Protein AF-A0A936WN17-F1 (afdb_monomer)

Radius of gyration: 15.88 Å; Cα contacts (8 Å, |Δi|>4): 122; chains: 1; bounding box: 29×40×47 Å

Secondary structure (DSSP, 8-state):
-------SSSS-GGGSHHHHHHHHTS-TT--HHHHHHHHHHHHHHTT-HHHHHHHHHHHHHH-SSHHHHHHHHHHHHHTT-HHHHHHHHHHHHHHHHHS-HHHHHHTHHHHHHHHHHHHHHT-

Mean predicted aligned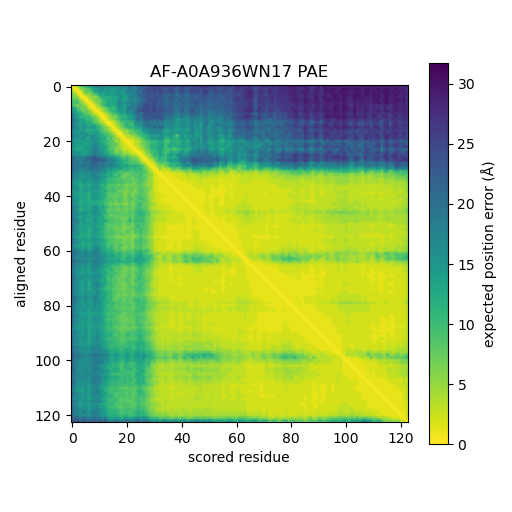 error: 8.75 Å

Sequence (123 aa):
MGLARAHLMAGSPDLALVPLELLEKSKPEVQPAKRELLIARTLEKKGRVDDALRFYERAAAHASGAEAFFRQGLFLARLGRKEEAKKILEQVLSQAKSSGKIYRRLERDWIQRSKRVLAELRK

Structure (mmCIF, N/CA/C/O backbone):
data_AF-A0A936WN17-F1
#
_entry.id   AF-A0A936WN17-F1
#
loop_
_atom_site.group_PDB
_atom_site.id
_atom_site.type_symbol
_atom_site.label_atom_id
_atom_site.label_alt_id
_atom_site.label_comp_id
_atom_site.label_asym_id
_atom_site.label_entity_id
_atom_site.label_seq_id
_atom_site.pdbx_PDB_ins_code
_atom_site.Cartn_x
_atom_site.Cartn_y
_atom_site.Cartn_z
_atom_site.occupancy
_atom_site.B_iso_or_equiv
_atom_site.auth_seq_id
_atom_site.auth_comp_id
_atom_site.auth_asym_id
_atom_site.auth_atom_id
_atom_site.pdbx_PDB_model_num
ATOM 1 N N . MET A 1 1 ? 2.519 -12.770 -35.165 1.00 37.66 1 MET A N 1
ATOM 2 C CA . MET A 1 1 ? 1.736 -13.415 -34.090 1.00 37.66 1 MET A CA 1
ATOM 3 C C . MET A 1 1 ? 2.672 -13.651 -32.910 1.00 37.66 1 MET A C 1
ATOM 5 O O . MET A 1 1 ? 3.382 -14.647 -32.893 1.00 37.66 1 MET A O 1
ATOM 9 N N . GLY A 1 2 ? 2.783 -12.655 -32.022 1.00 38.47 2 GLY A N 1
ATOM 10 C CA . GLY A 1 2 ? 3.667 -12.664 -30.850 1.00 38.47 2 GLY A CA 1
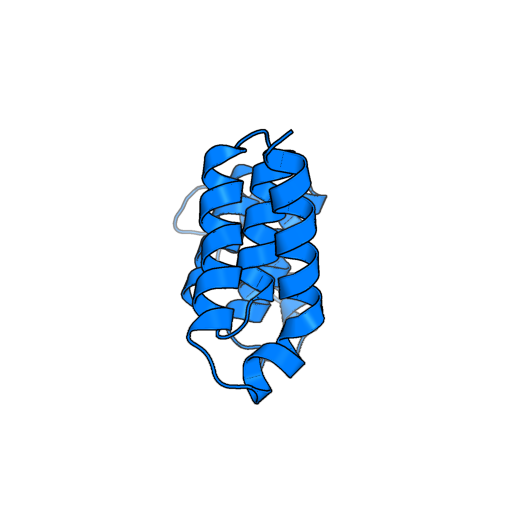ATOM 11 C C . GLY A 1 2 ? 3.043 -13.519 -29.760 1.00 38.47 2 GLY A C 1
ATOM 12 O O . GLY A 1 2 ? 1.967 -13.217 -29.258 1.00 38.47 2 GLY A O 1
ATOM 13 N N . LEU A 1 3 ? 3.653 -14.671 -29.524 1.00 40.62 3 LEU A N 1
ATOM 14 C CA . LEU A 1 3 ? 3.072 -15.764 -28.767 1.00 40.62 3 LEU A CA 1
ATOM 15 C C . LEU A 1 3 ? 3.068 -15.444 -27.274 1.00 40.62 3 LEU A C 1
ATOM 17 O O . LEU A 1 3 ? 4.116 -15.176 -26.692 1.00 40.62 3 LEU A O 1
ATOM 21 N N . ALA A 1 4 ? 1.895 -15.627 -26.670 1.00 43.22 4 ALA A N 1
ATOM 22 C CA . ALA A 1 4 ? 1.600 -15.775 -25.245 1.00 43.22 4 ALA A CA 1
ATOM 23 C C . ALA A 1 4 ? 2.370 -16.934 -24.554 1.00 43.22 4 ALA A C 1
ATOM 25 O O . ALA A 1 4 ? 1.837 -17.669 -23.722 1.00 43.22 4 ALA A O 1
ATOM 26 N N . ARG A 1 5 ? 3.632 -17.167 -24.919 1.00 38.22 5 ARG A N 1
ATOM 27 C CA . ARG A 1 5 ? 4.426 -18.323 -24.514 1.00 38.22 5 ARG A CA 1
ATOM 28 C C . ARG A 1 5 ? 5.192 -18.038 -23.230 1.00 38.22 5 ARG A C 1
ATOM 30 O O . ARG A 1 5 ? 6.399 -17.844 -23.240 1.00 38.22 5 ARG A O 1
ATOM 37 N N . ALA A 1 6 ? 4.474 -18.079 -22.114 1.00 39.34 6 ALA A N 1
ATOM 38 C CA . ALA A 1 6 ? 5.082 -18.343 -20.809 1.00 39.34 6 ALA A CA 1
ATOM 39 C C . ALA A 1 6 ? 4.095 -18.969 -19.804 1.00 39.34 6 ALA A C 1
ATOM 41 O O . ALA A 1 6 ? 4.178 -18.689 -18.614 1.00 39.34 6 ALA A O 1
ATOM 42 N N . HIS A 1 7 ? 3.147 -19.801 -20.258 1.00 41.41 7 HIS A N 1
ATOM 43 C CA . HIS A 1 7 ? 2.147 -20.436 -19.382 1.00 41.41 7 HIS A CA 1
ATOM 44 C C . HIS A 1 7 ? 2.102 -21.962 -19.459 1.00 41.41 7 HIS A C 1
ATOM 46 O O . HIS A 1 7 ? 1.033 -22.553 -19.530 1.00 41.41 7 HIS A O 1
ATOM 52 N N . LEU A 1 8 ? 3.254 -22.630 -19.385 1.00 37.41 8 LEU A N 1
ATOM 53 C CA . LEU A 1 8 ? 3.271 -24.089 -19.222 1.00 37.41 8 LEU A CA 1
ATOM 54 C C . LEU A 1 8 ? 4.302 -24.558 -18.193 1.00 37.41 8 LEU A C 1
ATOM 56 O O . LEU A 1 8 ? 5.241 -25.272 -18.521 1.00 37.41 8 LEU A O 1
ATOM 60 N N . MET A 1 9 ? 4.088 -24.198 -16.925 1.00 38.34 9 MET A N 1
ATOM 61 C CA . MET A 1 9 ? 4.561 -25.073 -15.840 1.00 38.34 9 MET A CA 1
ATOM 62 C C . MET A 1 9 ? 3.679 -25.078 -14.581 1.00 38.34 9 MET A C 1
ATOM 64 O O . MET A 1 9 ? 3.842 -25.949 -13.738 1.00 38.34 9 MET A O 1
ATOM 68 N N . ALA A 1 10 ? 2.696 -24.180 -14.461 1.00 42.72 10 ALA A N 1
ATOM 69 C CA . ALA A 1 10 ? 1.749 -24.195 -13.347 1.00 42.72 10 ALA A CA 1
ATOM 70 C C . ALA A 1 10 ? 0.340 -23.803 -13.823 1.00 42.72 10 ALA A C 1
ATOM 72 O O . ALA A 1 10 ? 0.021 -22.621 -13.848 1.00 42.72 10 ALA A O 1
ATOM 73 N N . GLY A 1 11 ? -0.437 -24.795 -14.275 1.00 40.22 11 GLY A N 1
ATOM 74 C CA . GLY A 1 11 ? -1.909 -24.953 -14.230 1.00 40.22 11 GLY A CA 1
ATOM 75 C C . GLY A 1 11 ? -2.918 -23.798 -14.383 1.00 40.22 11 GLY A C 1
ATOM 76 O O . GLY A 1 11 ? -4.105 -24.076 -14.275 1.00 40.22 11 GLY A O 1
ATOM 77 N N . SER A 1 12 ? -2.533 -22.548 -14.636 1.00 46.88 12 SER A N 1
ATOM 78 C CA . SER A 1 12 ? -3.441 -21.393 -14.570 1.00 46.88 12 SER A CA 1
ATOM 79 C C . SER A 1 12 ? -3.311 -20.519 -15.827 1.00 46.88 12 SER A C 1
ATOM 81 O O . SER A 1 12 ? -2.492 -19.592 -15.846 1.00 46.88 12 SER A O 1
ATOM 83 N N . PRO A 1 13 ? -4.074 -20.797 -16.901 1.00 44.78 13 PRO A N 1
ATOM 84 C CA . PRO A 1 13 ? -4.017 -20.036 -18.155 1.00 44.78 13 PRO A CA 1
ATOM 85 C C . PRO A 1 13 ? -4.595 -18.611 -18.047 1.00 44.78 13 PRO A C 1
ATOM 87 O O . PRO A 1 13 ? -4.162 -17.717 -18.772 1.00 44.78 13 PRO A O 1
ATOM 90 N N . ASP A 1 14 ? -5.488 -18.338 -17.091 1.00 49.22 14 ASP A N 1
ATOM 91 C CA . ASP A 1 14 ? -6.137 -17.024 -16.935 1.00 49.22 14 ASP A CA 1
ATOM 92 C C . ASP A 1 14 ? -5.218 -15.912 -16.400 1.00 49.22 14 ASP A C 1
ATOM 94 O O . ASP A 1 14 ? -5.540 -14.722 -16.480 1.00 49.22 14 ASP A O 1
ATOM 98 N N . LEU A 1 15 ? -4.075 -16.276 -15.806 1.00 51.06 15 LEU A N 1
ATOM 99 C CA . LEU A 1 15 ? -3.089 -15.348 -15.227 1.00 51.06 15 LEU A CA 1
ATOM 100 C C . LEU A 1 15 ? -2.228 -14.624 -16.272 1.00 51.06 15 LEU A C 1
ATOM 102 O O . LEU A 1 15 ? -1.704 -13.546 -15.994 1.00 51.06 15 LEU A O 1
ATOM 106 N N . ALA A 1 16 ? -2.126 -15.195 -17.471 1.00 48.03 16 ALA A N 1
ATOM 107 C CA . ALA A 1 16 ? -1.158 -14.819 -18.500 1.00 48.03 16 ALA A CA 1
ATOM 108 C C . ALA A 1 16 ? -1.509 -13.570 -19.295 1.00 48.03 16 ALA A C 1
ATOM 110 O O . ALA A 1 16 ? -0.640 -12.787 -19.674 1.00 48.03 16 ALA A O 1
ATOM 111 N N . LEU A 1 17 ? -2.791 -13.451 -19.633 1.00 51.41 17 LEU A N 1
ATOM 112 C CA . LEU A 1 17 ? -3.199 -12.671 -20.800 1.00 51.41 17 LEU A CA 1
ATOM 113 C C . LEU A 1 17 ? -3.179 -11.171 -20.515 1.00 51.41 17 LEU A C 1
ATOM 115 O O . LEU A 1 17 ? -2.902 -10.346 -21.367 1.00 51.41 17 LEU A O 1
ATOM 119 N N . VAL A 1 18 ? -3.417 -10.804 -19.267 1.00 52.56 18 VAL A N 1
ATOM 120 C CA . VAL A 1 18 ? -3.742 -9.430 -18.899 1.00 52.56 18 VAL A C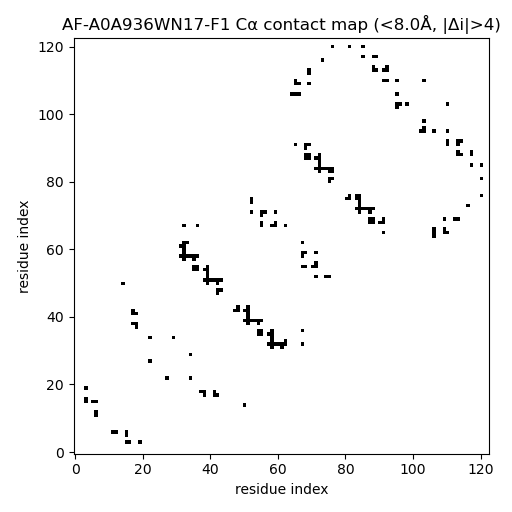A 1
ATOM 121 C C . VAL A 1 18 ? -2.529 -8.504 -18.762 1.00 52.56 18 VAL A C 1
ATOM 123 O O . VAL A 1 18 ? -2.656 -7.328 -19.105 1.00 52.56 18 VAL A O 1
ATOM 126 N N . PRO A 1 19 ? -1.360 -8.957 -18.271 1.00 55.47 19 PRO A N 1
ATOM 127 C CA . PRO A 1 19 ? -0.256 -8.037 -18.054 1.00 55.47 19 PRO A CA 1
ATOM 128 C C . PRO A 1 19 ? 0.732 -7.997 -19.220 1.00 55.47 19 PRO A C 1
ATOM 130 O O . PRO A 1 19 ? 1.313 -6.944 -19.456 1.00 55.47 19 PRO A O 1
ATOM 133 N N . LEU A 1 20 ? 0.921 -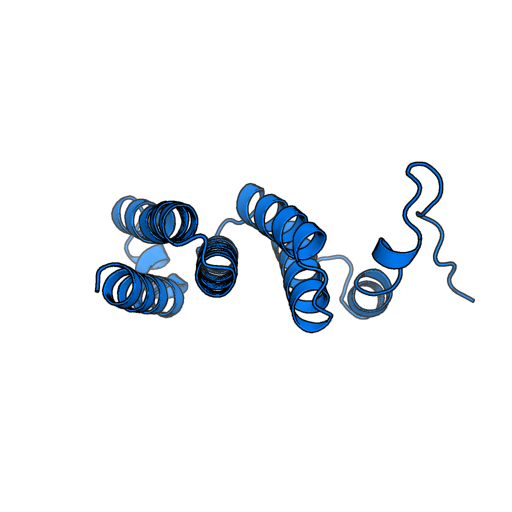9.092 -19.967 1.00 50.97 20 LEU A N 1
ATOM 134 C CA . LEU A 1 20 ? 1.908 -9.146 -21.053 1.00 50.97 20 LEU A CA 1
ATOM 135 C C . LEU A 1 20 ? 1.542 -8.251 -22.243 1.00 50.97 20 LEU A C 1
ATOM 137 O O . LEU A 1 20 ? 2.408 -7.514 -22.702 1.00 50.97 20 LEU A O 1
ATOM 141 N N . GLU A 1 21 ? 0.271 -8.200 -22.652 1.00 54.97 21 GLU A N 1
ATOM 142 C CA . GLU A 1 21 ? -0.176 -7.310 -23.739 1.00 54.97 21 GLU A CA 1
ATOM 143 C C . GLU A 1 21 ? 0.059 -5.821 -23.420 1.00 54.97 21 GLU A C 1
ATOM 145 O O . GLU A 1 21 ? 0.356 -5.008 -24.299 1.00 54.97 21 GLU A O 1
ATOM 150 N N . LEU A 1 22 ? -0.066 -5.448 -22.142 1.00 53.94 22 LEU A N 1
ATOM 151 C CA . LEU A 1 22 ? 0.164 -4.081 -21.676 1.00 53.94 22 LEU A CA 1
ATOM 152 C C . LEU A 1 22 ? 1.661 -3.783 -21.501 1.00 53.94 22 LEU A C 1
ATOM 154 O O . LEU A 1 22 ? 2.091 -2.645 -21.682 1.00 53.94 22 LEU A O 1
ATOM 158 N N . LEU A 1 23 ? 2.445 -4.812 -21.170 1.00 55.06 23 LEU A N 1
ATOM 159 C CA . LEU A 1 23 ? 3.888 -4.723 -20.992 1.00 55.06 23 LEU A CA 1
ATOM 160 C C . LEU A 1 23 ? 4.646 -4.679 -22.310 1.00 55.06 23 LEU A C 1
ATOM 162 O O . LEU A 1 23 ? 5.589 -3.910 -22.391 1.00 55.06 23 LEU A O 1
ATOM 166 N N . GLU A 1 24 ? 4.234 -5.423 -23.336 1.00 54.62 24 GLU A N 1
ATOM 167 C CA . GLU A 1 24 ? 4.847 -5.349 -24.672 1.00 54.62 24 GLU A CA 1
ATOM 168 C C . GLU A 1 24 ? 4.692 -3.957 -25.298 1.00 54.62 24 GLU A C 1
ATOM 170 O O . GLU A 1 24 ? 5.556 -3.508 -26.047 1.00 54.62 24 GLU A O 1
ATOM 175 N N . LYS A 1 25 ? 3.626 -3.227 -24.942 1.00 54.47 25 LYS A N 1
ATOM 176 C CA . LYS A 1 25 ? 3.455 -1.820 -25.335 1.00 54.47 25 LYS A CA 1
ATOM 177 C C . LYS A 1 25 ? 4.322 -0.850 -24.529 1.00 54.47 25 LYS A C 1
ATOM 179 O O . LYS A 1 25 ? 4.514 0.287 -24.957 1.00 54.47 25 LYS A O 1
ATOM 184 N N . SER A 1 26 ? 4.832 -1.259 -23.369 1.00 48.00 26 SER A N 1
ATOM 185 C CA . SER A 1 26 ? 5.707 -0.439 -22.531 1.00 48.00 26 SER A CA 1
ATOM 186 C C . SER A 1 26 ? 7.168 -0.827 -22.763 1.00 48.00 26 SER A C 1
ATOM 188 O O . SER A 1 26 ? 7.504 -2.002 -22.803 1.00 48.00 26 SER A O 1
ATOM 190 N N . LYS A 1 27 ? 8.058 0.153 -22.937 1.00 52.38 27 LYS A N 1
ATOM 191 C CA . LYS A 1 27 ? 9.484 -0.103 -23.205 1.00 52.38 27 LYS A CA 1
ATOM 192 C C . LYS A 1 27 ? 10.083 -1.131 -22.215 1.00 52.38 27 LYS A C 1
ATOM 194 O O . LYS A 1 27 ? 9.751 -1.069 -21.033 1.00 52.38 27 LYS A O 1
ATOM 199 N N . PRO A 1 28 ? 11.024 -1.996 -22.641 1.00 52.78 28 PRO A N 1
ATOM 200 C CA . PRO A 1 28 ? 11.642 -3.041 -21.805 1.00 52.78 28 PRO A CA 1
ATOM 201 C C . PRO A 1 28 ? 12.421 -2.533 -20.572 1.00 52.78 28 PRO A C 1
ATOM 203 O O . PRO A 1 28 ? 12.902 -3.329 -19.774 1.00 52.78 28 PRO A O 1
ATOM 206 N N . GLU A 1 29 ? 12.516 -1.217 -20.379 1.00 55.22 29 GLU A N 1
ATOM 207 C CA . GLU A 1 29 ? 13.220 -0.552 -19.277 1.00 55.22 29 GLU A CA 1
ATOM 208 C C . GLU A 1 29 ? 12.335 -0.301 -18.033 1.00 55.22 29 GLU A C 1
ATOM 210 O O . GLU A 1 29 ? 12.733 0.380 -17.085 1.00 55.22 29 GLU A O 1
ATOM 215 N N . VAL A 1 30 ? 11.098 -0.817 -18.008 1.00 60.78 30 VAL A N 1
ATOM 216 C CA . VAL A 1 30 ? 10.225 -0.687 -16.832 1.00 60.78 30 VAL A CA 1
ATOM 217 C C . VAL A 1 30 ? 10.790 -1.524 -15.682 1.00 60.78 30 VAL A C 1
ATOM 219 O O . VAL A 1 30 ? 10.829 -2.750 -15.748 1.00 60.78 30 VAL A O 1
ATOM 222 N N . GLN A 1 31 ? 11.181 -0.850 -14.596 1.00 69.50 31 GLN A N 1
ATOM 223 C CA . GLN A 1 31 ? 11.646 -1.494 -13.364 1.00 69.50 31 GLN A CA 1
ATOM 224 C C . GLN A 1 31 ? 10.682 -2.606 -12.904 1.00 69.50 31 GLN A C 1
ATOM 226 O O . GLN A 1 31 ? 9.461 -2.403 -12.957 1.00 69.50 31 GLN A O 1
ATOM 231 N N . PRO A 1 32 ? 11.194 -3.742 -12.392 1.00 72.50 32 PRO A N 1
ATOM 232 C CA . PRO A 1 32 ? 10.385 -4.918 -12.053 1.00 72.50 32 PRO A CA 1
ATOM 233 C C . PRO A 1 32 ? 9.211 -4.588 -11.121 1.00 72.50 32 PRO A C 1
ATOM 235 O O . PRO A 1 32 ? 8.082 -4.980 -11.407 1.00 72.50 32 PRO A O 1
ATOM 238 N N . ALA A 1 33 ? 9.430 -3.736 -10.115 1.00 81.12 33 ALA A N 1
ATOM 239 C CA . ALA A 1 33 ? 8.378 -3.279 -9.207 1.00 81.12 33 ALA A CA 1
ATOM 240 C C . ALA A 1 33 ? 7.233 -2.536 -9.918 1.00 81.12 33 ALA A C 1
ATOM 242 O O . ALA A 1 33 ? 6.061 -2.744 -9.613 1.00 81.12 33 ALA A O 1
ATOM 243 N N . LYS A 1 34 ? 7.548 -1.676 -10.898 1.00 82.50 34 LYS A N 1
ATOM 244 C CA . LYS A 1 34 ? 6.536 -0.936 -11.673 1.00 82.50 34 LYS A CA 1
ATOM 245 C C . LYS A 1 34 ? 5.738 -1.868 -12.573 1.00 82.50 34 LYS A C 1
ATOM 247 O O . LYS A 1 34 ? 4.524 -1.705 -12.694 1.00 82.50 34 LYS A O 1
ATOM 252 N N . ARG A 1 35 ? 6.418 -2.844 -13.183 1.00 81.56 35 ARG A N 1
ATOM 253 C CA . ARG A 1 35 ? 5.778 -3.903 -13.962 1.00 81.56 35 ARG A CA 1
ATOM 254 C C . ARG A 1 35 ? 4.779 -4.649 -13.087 1.00 81.56 35 ARG A C 1
ATOM 256 O O . ARG A 1 35 ? 3.598 -4.652 -13.410 1.00 81.56 35 ARG A O 1
ATOM 263 N N . GLU A 1 36 ? 5.229 -5.222 -11.976 1.00 84.75 36 GLU A N 1
ATOM 264 C CA . GLU A 1 36 ? 4.397 -6.022 -11.069 1.00 84.75 36 GLU A CA 1
ATOM 265 C C . GLU A 1 36 ? 3.229 -5.215 -10.497 1.00 84.75 36 GLU A C 1
ATOM 267 O O . GLU A 1 36 ? 2.104 -5.711 -10.435 1.00 84.75 36 GLU A O 1
ATOM 272 N N . LEU A 1 37 ? 3.448 -3.931 -10.203 1.00 88.00 37 LEU A N 1
ATOM 273 C CA . LEU A 1 37 ? 2.391 -3.039 -9.743 1.00 88.00 37 LEU A CA 1
ATOM 274 C C . LEU A 1 37 ? 1.283 -2.848 -10.787 1.00 88.00 37 LEU A C 1
ATOM 276 O O . LEU A 1 37 ? 0.097 -2.795 -10.453 1.00 88.00 37 LEU A O 1
ATOM 280 N N . LEU A 1 38 ? 1.654 -2.727 -12.062 1.00 86.00 38 LEU A N 1
ATOM 281 C CA . LEU A 1 38 ? 0.697 -2.600 -13.157 1.00 86.00 38 LEU A CA 1
ATOM 282 C C . LEU A 1 38 ? -0.126 -3.884 -13.332 1.00 86.00 38 LEU A C 1
ATOM 284 O O . LEU A 1 38 ? -1.340 -3.810 -13.546 1.00 86.00 38 LEU A O 1
ATOM 288 N N . ILE A 1 39 ? 0.517 -5.046 -13.177 1.00 84.31 39 ILE A N 1
ATOM 289 C CA . ILE A 1 39 ? -0.152 -6.353 -13.179 1.00 84.31 39 ILE A CA 1
ATOM 290 C C . ILE A 1 39 ? -1.207 -6.403 -12.070 1.00 84.31 39 ILE A C 1
ATOM 292 O O . ILE A 1 39 ? -2.385 -6.632 -12.352 1.00 84.31 39 ILE A O 1
ATOM 296 N N . ALA A 1 40 ? -0.798 -6.109 -10.833 1.00 88.69 40 ALA A N 1
ATOM 297 C CA . ALA A 1 40 ? -1.660 -6.152 -9.657 1.00 88.69 40 ALA A CA 1
ATOM 298 C C . ALA A 1 40 ? -2.913 -5.282 -9.832 1.00 88.69 40 ALA A C 1
ATOM 300 O O . ALA A 1 40 ? -4.037 -5.744 -9.643 1.00 88.69 40 ALA A O 1
ATOM 301 N N . ARG A 1 41 ? -2.736 -4.045 -10.313 1.00 88.94 41 ARG A N 1
ATOM 302 C CA . ARG A 1 41 ? -3.842 -3.110 -10.579 1.00 88.94 41 ARG A CA 1
ATOM 303 C C . ARG A 1 41 ? -4.808 -3.606 -11.647 1.00 88.94 41 ARG A C 1
ATOM 305 O O . ARG A 1 41 ? -5.995 -3.285 -11.602 1.00 88.94 41 ARG A O 1
ATOM 312 N N . THR A 1 42 ? -4.310 -4.325 -12.647 1.00 84.50 42 THR A N 1
ATOM 313 C CA . THR A 1 42 ? -5.167 -4.823 -13.725 1.00 84.50 42 THR A CA 1
ATOM 314 C C . THR A 1 42 ? -5.956 -6.046 -13.269 1.00 84.50 42 THR A C 1
ATOM 316 O O . THR A 1 42 ? -7.138 -6.160 -13.584 1.00 84.50 42 THR A O 1
ATOM 319 N N . LEU A 1 43 ? -5.342 -6.912 -12.462 1.00 84.94 43 LEU A N 1
ATOM 320 C CA . LEU A 1 43 ? -6.015 -8.038 -11.816 1.00 84.94 43 LEU A CA 1
ATOM 321 C C . LEU A 1 43 ? -7.072 -7.570 -10.809 1.00 84.94 43 LEU A C 1
ATOM 323 O O . LEU A 1 43 ? -8.185 -8.091 -10.827 1.00 84.94 43 LEU A O 1
ATOM 327 N N . GLU A 1 44 ? -6.775 -6.526 -10.027 1.00 87.38 44 GLU A N 1
ATOM 328 C CA . GLU A 1 44 ? -7.745 -5.862 -9.145 1.00 87.38 44 GLU A CA 1
ATOM 329 C C . GLU A 1 44 ? -8.979 -5.411 -9.935 1.00 87.38 44 GLU A C 1
ATOM 331 O O . GLU A 1 44 ? -10.104 -5.743 -9.570 1.00 87.38 44 GLU A O 1
ATOM 336 N N . LYS A 1 45 ? -8.785 -4.713 -11.064 1.00 86.38 45 LYS A N 1
ATOM 337 C CA . LYS A 1 45 ? -9.894 -4.270 -11.928 1.00 86.38 45 LYS A CA 1
ATOM 338 C C . LYS A 1 45 ? -10.709 -5.421 -12.515 1.00 86.38 45 LYS A C 1
ATOM 340 O O . LYS A 1 45 ? -11.881 -5.231 -12.817 1.00 86.38 45 LYS A O 1
ATOM 345 N N . LYS A 1 46 ? -10.092 -6.588 -12.701 1.00 84.31 46 LYS A N 1
ATOM 346 C CA . LYS A 1 46 ? -10.759 -7.805 -13.181 1.00 84.31 46 LYS A CA 1
ATOM 347 C C . LYS A 1 46 ? -11.381 -8.637 -12.056 1.00 84.31 46 LYS A C 1
ATOM 349 O O . LYS A 1 46 ? -11.901 -9.710 -12.334 1.00 84.31 46 LYS A O 1
ATOM 354 N N . GLY A 1 47 ? -11.308 -8.182 -10.804 1.00 85.06 47 GLY A N 1
ATOM 355 C CA . GLY A 1 47 ? -11.832 -8.912 -9.648 1.00 85.06 47 GLY A CA 1
ATOM 356 C C . GLY A 1 47 ? -11.025 -10.160 -9.277 1.00 85.06 47 GLY A C 1
ATOM 357 O O . GLY A 1 47 ? -11.479 -10.963 -8.467 1.00 85.06 47 GLY A O 1
ATOM 358 N N . ARG A 1 48 ? -9.819 -10.340 -9.833 1.00 85.69 48 ARG A N 1
ATOM 359 C CA . ARG A 1 48 ? -8.941 -11.474 -9.513 1.00 85.69 48 ARG A CA 1
ATOM 360 C C . ARG A 1 48 ? -8.164 -11.184 -8.234 1.00 85.69 48 ARG A C 1
ATOM 362 O O . ARG A 1 48 ? -7.008 -10.772 -8.276 1.00 85.69 48 ARG A O 1
ATOM 369 N N . VAL A 1 49 ? -8.853 -11.344 -7.106 1.00 87.69 49 VAL A N 1
ATOM 370 C CA . VAL A 1 49 ? -8.402 -10.889 -5.784 1.00 87.69 49 VAL A CA 1
ATOM 371 C C . VAL A 1 49 ? -7.083 -11.522 -5.342 1.00 87.69 49 VAL A C 1
ATOM 373 O O . VAL A 1 49 ? -6.164 -10.793 -4.976 1.00 87.69 49 VAL A O 1
ATOM 376 N N . ASP A 1 50 ? -6.985 -12.851 -5.385 1.00 86.12 50 ASP A N 1
ATOM 377 C CA . ASP A 1 50 ? -5.802 -13.575 -4.899 1.00 86.12 50 ASP A CA 1
ATOM 378 C C . ASP A 1 50 ? -4.553 -13.212 -5.712 1.00 86.12 50 ASP A C 1
ATOM 380 O O . ASP A 1 50 ? -3.523 -12.812 -5.173 1.00 86.12 50 ASP A O 1
ATOM 384 N N . ASP A 1 51 ? -4.686 -13.210 -7.037 1.00 83.25 51 ASP A N 1
ATOM 385 C CA . ASP A 1 51 ? -3.583 -12.863 -7.923 1.00 83.25 51 ASP A CA 1
ATOM 386 C C . ASP A 1 51 ? -3.168 -11.399 -7.772 1.00 83.25 51 ASP A C 1
ATOM 388 O O . ASP A 1 51 ? -1.976 -11.093 -7.732 1.00 83.25 51 ASP A O 1
ATOM 392 N N . ALA A 1 52 ? -4.134 -10.483 -7.651 1.00 87.56 52 ALA A N 1
ATOM 393 C CA . ALA A 1 52 ? -3.840 -9.077 -7.409 1.00 87.56 52 ALA A CA 1
ATOM 394 C C . ALA A 1 52 ? -3.006 -8.899 -6.133 1.00 87.56 52 ALA A C 1
ATOM 396 O O . ALA A 1 52 ? -2.020 -8.163 -6.169 1.00 87.56 52 ALA A O 1
ATOM 397 N N . LEU A 1 53 ? -3.338 -9.607 -5.045 1.00 90.56 53 LEU A N 1
ATOM 398 C CA . LEU A 1 53 ? -2.541 -9.589 -3.815 1.00 90.56 53 LEU A CA 1
ATOM 399 C C . LEU A 1 53 ? -1.118 -10.096 -4.052 1.00 90.56 53 LEU A C 1
ATOM 401 O O . LEU A 1 53 ? -0.173 -9.370 -3.748 1.00 90.56 53 LEU A O 1
ATOM 405 N N . ARG A 1 54 ? -0.957 -11.265 -4.683 1.00 87.56 54 ARG A N 1
ATOM 406 C CA . ARG A 1 54 ? 0.370 -11.846 -4.954 1.00 87.56 54 ARG A CA 1
ATOM 407 C C . ARG A 1 54 ? 1.260 -10.902 -5.761 1.00 87.56 54 ARG A C 1
ATOM 409 O O . ARG A 1 54 ? 2.454 -10.778 -5.494 1.00 87.56 54 ARG A O 1
ATOM 416 N N . PHE A 1 55 ? 0.698 -10.217 -6.757 1.00 87.00 55 PHE A N 1
ATOM 417 C CA . PHE A 1 55 ? 1.453 -9.245 -7.548 1.00 87.00 55 PHE A CA 1
ATOM 418 C C . PHE A 1 55 ? 1.703 -7.930 -6.803 1.00 87.00 55 PHE A C 1
ATOM 420 O O . PHE A 1 55 ? 2.756 -7.327 -7.008 1.00 87.00 55 PHE A O 1
ATOM 427 N N . TYR A 1 56 ? 0.800 -7.498 -5.919 1.00 92.06 56 TYR A N 1
ATOM 428 C CA . TYR A 1 56 ? 1.053 -6.359 -5.036 1.00 92.06 56 TYR A CA 1
ATOM 429 C C . TYR A 1 56 ? 2.210 -6.639 -4.070 1.00 92.06 56 TYR A C 1
ATOM 431 O O . TYR A 1 56 ? 3.079 -5.784 -3.920 1.00 92.06 56 TYR A O 1
ATOM 439 N N . GLU A 1 57 ? 2.269 -7.834 -3.480 1.00 90.69 57 GLU A N 1
ATOM 440 C CA . GLU A 1 57 ? 3.359 -8.250 -2.589 1.00 90.69 57 GLU A CA 1
ATOM 441 C C . GLU A 1 57 ? 4.709 -8.273 -3.311 1.00 90.69 57 GLU A C 1
ATOM 443 O O . GLU A 1 57 ? 5.696 -7.734 -2.811 1.00 90.69 57 GLU A O 1
ATOM 448 N N . ARG A 1 58 ? 4.749 -8.831 -4.525 1.00 88.06 58 ARG A N 1
ATOM 449 C CA . ARG A 1 58 ? 5.959 -8.830 -5.359 1.00 88.06 58 ARG A CA 1
ATOM 450 C C . ARG A 1 58 ? 6.401 -7.416 -5.733 1.00 88.06 58 ARG A C 1
ATOM 452 O O . ARG A 1 58 ? 7.568 -7.069 -5.563 1.00 88.06 58 ARG A O 1
ATOM 459 N N . ALA A 1 59 ? 5.453 -6.574 -6.148 1.00 89.44 59 ALA A N 1
ATOM 460 C CA . ALA A 1 59 ? 5.732 -5.177 -6.453 1.00 89.44 59 ALA A CA 1
ATOM 461 C C . ALA A 1 59 ? 6.312 -4.443 -5.239 1.00 89.44 59 ALA A C 1
ATOM 463 O O . ALA A 1 59 ? 7.260 -3.676 -5.386 1.00 89.44 59 ALA A O 1
ATOM 464 N N . ALA A 1 60 ? 5.764 -4.689 -4.048 1.00 89.56 60 ALA A N 1
ATOM 465 C CA . ALA A 1 60 ? 6.228 -4.103 -2.799 1.00 89.56 60 ALA A CA 1
ATOM 466 C C . ALA A 1 60 ? 7.627 -4.603 -2.398 1.00 89.56 60 ALA A C 1
ATOM 468 O O . ALA A 1 60 ? 8.453 -3.797 -1.977 1.00 89.56 60 ALA A O 1
ATOM 469 N N . ALA A 1 61 ? 7.934 -5.888 -2.600 1.00 87.19 61 ALA A N 1
ATOM 470 C CA . ALA A 1 61 ? 9.253 -6.463 -2.318 1.00 87.19 61 ALA A CA 1
ATOM 471 C C . ALA A 1 61 ? 10.391 -5.812 -3.126 1.00 87.19 61 ALA A C 1
ATOM 473 O O . ALA A 1 61 ? 11.517 -5.717 -2.640 1.00 87.19 61 ALA A O 1
ATOM 474 N N . HIS A 1 62 ? 10.103 -5.336 -4.340 1.00 80.31 62 HIS A N 1
ATOM 475 C CA . HIS A 1 62 ? 11.092 -4.690 -5.208 1.00 80.31 62 HIS A CA 1
ATOM 476 C C . HIS A 1 62 ? 10.954 -3.160 -5.279 1.00 80.31 62 HIS A C 1
ATOM 478 O O . HIS A 1 62 ? 11.744 -2.501 -5.959 1.00 80.31 62 HIS A O 1
ATOM 484 N N . ALA A 1 63 ? 9.950 -2.571 -4.625 1.00 83.31 63 ALA A N 1
ATOM 485 C CA . ALA A 1 63 ? 9.675 -1.145 -4.727 1.00 83.31 63 ALA A CA 1
ATOM 486 C C . ALA A 1 63 ? 10.651 -0.308 -3.894 1.00 83.31 63 ALA A C 1
ATOM 488 O O . ALA A 1 63 ? 10.774 -0.468 -2.684 1.00 83.31 63 ALA A O 1
ATOM 489 N N . SER A 1 64 ? 11.265 0.688 -4.533 1.00 80.56 64 SER A N 1
ATOM 490 C CA . SER A 1 64 ? 12.042 1.724 -3.836 1.00 80.56 64 SER A CA 1
ATOM 491 C C . SER A 1 64 ? 11.178 2.874 -3.288 1.00 80.56 64 SER A C 1
ATOM 493 O O . SER A 1 64 ? 11.699 3.750 -2.603 1.00 80.56 64 SER A O 1
ATOM 495 N N . GLY A 1 65 ? 9.879 2.901 -3.608 1.00 86.44 65 GLY A N 1
ATOM 496 C CA . GLY A 1 65 ? 8.944 3.976 -3.256 1.00 86.44 65 GLY A CA 1
ATOM 497 C C . GLY A 1 65 ? 7.694 3.481 -2.528 1.00 86.44 65 GLY A C 1
ATOM 498 O O . GLY A 1 65 ? 7.430 2.283 -2.439 1.00 86.44 65 GLY A O 1
ATOM 499 N N . ALA A 1 66 ? 6.894 4.422 -2.034 1.00 92.88 66 ALA A N 1
ATOM 500 C CA . ALA A 1 66 ? 5.730 4.155 -1.195 1.00 92.88 66 ALA A CA 1
ATOM 501 C C . ALA A 1 66 ? 4.485 3.712 -1.980 1.00 92.88 66 ALA A C 1
ATOM 503 O O . ALA A 1 66 ? 3.539 3.203 -1.378 1.00 92.88 66 ALA A O 1
ATOM 504 N N . GLU A 1 67 ? 4.457 3.905 -3.303 1.00 93.31 67 GLU A N 1
ATOM 505 C CA . GLU A 1 67 ? 3.268 3.638 -4.122 1.00 93.31 67 GLU A CA 1
ATOM 506 C C . GLU A 1 67 ? 2.787 2.182 -4.027 1.00 93.31 67 GLU A C 1
ATOM 508 O O . GLU A 1 67 ? 1.592 1.946 -3.835 1.00 93.31 67 GLU A O 1
ATOM 513 N N . ALA A 1 68 ? 3.696 1.210 -4.165 1.00 92.44 68 ALA A N 1
ATOM 514 C CA . ALA A 1 68 ? 3.337 -0.209 -4.173 1.00 92.44 68 ALA A CA 1
ATOM 515 C C . ALA A 1 68 ? 2.735 -0.636 -2.826 1.00 92.44 68 ALA A C 1
ATOM 517 O O . ALA A 1 68 ? 1.631 -1.180 -2.792 1.00 92.44 68 ALA A O 1
ATOM 518 N N . PHE A 1 69 ? 3.401 -0.275 -1.725 1.00 94.56 69 PHE A N 1
ATOM 519 C CA . PHE A 1 69 ? 2.909 -0.502 -0.367 1.00 94.56 69 PHE A CA 1
ATOM 520 C C . PHE A 1 69 ? 1.559 0.183 -0.124 1.00 94.56 69 PHE A C 1
ATOM 522 O O . PHE A 1 69 ? 0.624 -0.447 0.366 1.00 94.56 69 PHE A O 1
ATOM 529 N N . PHE A 1 70 ? 1.404 1.454 -0.512 1.00 96.31 70 PHE A N 1
ATOM 530 C CA . PHE A 1 70 ? 0.130 2.159 -0.351 1.00 96.31 70 PHE A CA 1
ATOM 531 C C . PHE A 1 70 ? -1.012 1.443 -1.082 1.00 96.31 70 PHE A C 1
ATOM 533 O O . PHE A 1 70 ? -2.085 1.247 -0.512 1.00 96.31 70 PHE A O 1
ATOM 540 N N . ARG A 1 71 ? -0.794 1.042 -2.339 1.00 94.94 71 ARG A N 1
ATOM 541 C CA . ARG A 1 71 ? -1.824 0.372 -3.142 1.00 94.94 71 ARG A CA 1
ATOM 542 C C . ARG A 1 71 ? -2.166 -1.012 -2.603 1.00 94.94 71 ARG A C 1
ATOM 544 O O . ARG A 1 71 ? -3.349 -1.327 -2.534 1.00 94.94 71 ARG A O 1
ATOM 551 N N . GLN A 1 72 ? -1.172 -1.781 -2.159 1.00 95.38 72 GLN A N 1
ATOM 552 C CA . GLN A 1 72 ? -1.398 -3.050 -1.467 1.00 95.38 72 GLN A CA 1
ATOM 553 C C . GLN A 1 72 ? -2.262 -2.843 -0.216 1.00 95.38 72 GLN A C 1
ATOM 555 O O . GLN A 1 72 ? -3.277 -3.515 -0.049 1.00 95.38 72 GLN A O 1
ATOM 560 N N . GLY A 1 73 ? -1.905 -1.874 0.634 1.00 95.94 73 GLY A N 1
ATOM 561 C CA . GLY A 1 73 ? -2.659 -1.557 1.847 1.00 95.94 73 GLY A CA 1
ATOM 562 C C . GLY A 1 73 ? -4.095 -1.114 1.553 1.00 95.94 73 GLY A C 1
ATOM 563 O O . GLY A 1 73 ? -5.034 -1.578 2.196 1.00 95.94 73 GLY A O 1
ATOM 564 N N . LEU A 1 74 ? -4.295 -0.270 0.537 1.00 96.31 74 LEU A N 1
ATOM 565 C CA . LEU A 1 74 ? -5.629 0.143 0.096 1.00 96.31 74 LEU A CA 1
ATOM 566 C C . LEU A 1 74 ? -6.453 -1.041 -0.424 1.00 96.31 74 LEU A C 1
ATOM 568 O O . LEU A 1 74 ? -7.649 -1.126 -0.149 1.00 96.31 74 LEU A O 1
ATOM 572 N N . PHE A 1 75 ? -5.831 -1.949 -1.175 1.00 95.50 75 PHE A N 1
ATOM 573 C CA . PHE A 1 75 ? -6.513 -3.125 -1.692 1.00 95.50 75 PHE A CA 1
ATOM 574 C C . PHE A 1 75 ? -6.919 -4.075 -0.558 1.00 95.50 75 PHE A C 1
ATOM 576 O O . PHE A 1 75 ? -8.084 -4.449 -0.472 1.00 95.50 75 PHE A O 1
ATOM 583 N N . LEU A 1 76 ? -6.021 -4.353 0.391 1.00 96.06 76 LEU A N 1
ATOM 584 C CA . LEU A 1 76 ? -6.329 -5.122 1.604 1.00 96.06 76 LEU A CA 1
ATOM 585 C C . LEU A 1 76 ? -7.479 -4.502 2.413 1.00 96.06 76 LEU A C 1
ATOM 587 O O . LEU A 1 76 ? -8.375 -5.217 2.861 1.00 96.06 76 LEU A O 1
ATOM 591 N N . ALA A 1 77 ? -7.505 -3.172 2.545 1.00 95.44 77 ALA A N 1
ATOM 592 C CA . ALA A 1 77 ? -8.588 -2.462 3.219 1.00 95.44 77 ALA A CA 1
ATOM 593 C C . ALA A 1 77 ? -9.943 -2.695 2.531 1.00 95.44 77 ALA A C 1
ATOM 595 O O . ALA A 1 77 ? -10.937 -2.960 3.207 1.00 95.44 77 ALA A O 1
ATOM 596 N N . ARG A 1 78 ? -9.977 -2.649 1.191 1.00 94.12 78 ARG A N 1
ATOM 597 C CA . ARG A 1 78 ? -11.181 -2.927 0.385 1.00 94.12 78 ARG A CA 1
ATOM 598 C C . ARG A 1 78 ? -11.662 -4.369 0.516 1.00 94.12 78 ARG A C 1
ATOM 600 O O . ARG A 1 78 ? -12.860 -4.608 0.442 1.00 94.12 78 ARG A O 1
ATOM 607 N N . LEU A 1 79 ? -10.748 -5.309 0.746 1.00 93.75 79 LEU A N 1
ATOM 608 C CA . LEU A 1 79 ? -11.061 -6.718 1.000 1.00 93.75 79 LEU A CA 1
ATOM 609 C C . LEU A 1 79 ? -11.516 -6.991 2.445 1.00 93.75 79 LEU A C 1
ATOM 611 O O . LEU A 1 79 ? -11.722 -8.144 2.809 1.00 93.75 79 LEU A O 1
ATOM 615 N N . GLY A 1 80 ? -11.626 -5.964 3.294 1.00 94.19 80 GLY A N 1
ATOM 616 C CA . GLY A 1 80 ? -11.988 -6.116 4.707 1.00 94.19 80 GLY A CA 1
ATOM 617 C C . GLY A 1 80 ? -10.843 -6.604 5.601 1.00 94.19 80 GLY A C 1
ATOM 618 O O . GLY A 1 80 ? -11.017 -6.710 6.814 1.00 94.19 80 GLY A O 1
ATOM 619 N N . ARG A 1 81 ? -9.645 -6.823 5.046 1.00 95.25 81 ARG A N 1
ATOM 620 C CA . ARG A 1 81 ? -8.430 -7.222 5.774 1.00 95.25 81 ARG A CA 1
ATOM 621 C C . ARG A 1 81 ? -7.783 -6.013 6.453 1.00 95.25 81 ARG A C 1
ATOM 623 O O . ARG A 1 81 ? -6.662 -5.609 6.141 1.00 95.25 81 ARG A O 1
ATOM 630 N N . LYS A 1 82 ? -8.529 -5.388 7.369 1.00 95.50 82 LYS A N 1
ATOM 631 C CA . LYS A 1 82 ? -8.177 -4.097 7.984 1.00 95.50 82 LYS A CA 1
ATOM 632 C C . LYS A 1 82 ? -6.842 -4.136 8.730 1.00 95.50 82 LYS A C 1
ATOM 634 O O . LYS A 1 82 ? -6.066 -3.193 8.619 1.00 95.50 82 LYS A O 1
ATOM 639 N N . GLU A 1 83 ? -6.560 -5.209 9.464 1.00 95.56 83 GLU A N 1
ATOM 640 C CA . GLU A 1 83 ? -5.330 -5.321 10.260 1.00 95.56 83 GLU A CA 1
ATOM 641 C C . GLU A 1 83 ? -4.081 -5.458 9.379 1.00 95.56 83 GLU A C 1
ATOM 643 O O . GLU A 1 83 ? -3.076 -4.789 9.616 1.00 95.56 83 GLU A O 1
ATOM 648 N N . GLU A 1 84 ? -4.152 -6.251 8.307 1.00 95.31 84 GLU A N 1
ATOM 649 C CA . GLU A 1 84 ? -3.074 -6.350 7.314 1.00 95.31 84 GLU A CA 1
ATOM 650 C C . GLU A 1 84 ? -2.873 -5.013 6.591 1.00 95.31 84 GLU A C 1
ATOM 652 O O . GLU A 1 84 ? -1.745 -4.534 6.461 1.00 95.31 84 GLU A O 1
ATOM 657 N N . ALA A 1 85 ? -3.968 -4.358 6.192 1.00 96.50 85 ALA A N 1
ATOM 658 C CA . ALA A 1 85 ? -3.921 -3.037 5.577 1.00 96.50 85 ALA A CA 1
ATOM 659 C C . ALA A 1 85 ? -3.228 -2.006 6.477 1.00 96.50 85 ALA A C 1
ATOM 661 O O . ALA A 1 85 ? -2.372 -1.256 6.004 1.00 96.50 85 ALA A O 1
ATOM 662 N N . LYS A 1 86 ? -3.551 -1.988 7.779 1.00 96.94 86 LYS A N 1
ATOM 663 C CA . LYS A 1 86 ? -2.908 -1.094 8.749 1.00 96.94 86 LYS A CA 1
ATOM 664 C C . LYS A 1 86 ? -1.402 -1.321 8.798 1.00 96.94 86 LYS A C 1
ATOM 666 O O . LYS A 1 86 ? -0.661 -0.360 8.617 1.00 96.94 86 LYS A O 1
ATOM 671 N N . LYS A 1 87 ? -0.956 -2.573 8.947 1.00 96.25 87 LYS A N 1
ATOM 672 C CA . LYS A 1 87 ? 0.476 -2.916 9.001 1.00 96.25 87 LYS A CA 1
ATOM 673 C C . LYS A 1 87 ? 1.235 -2.392 7.780 1.00 96.25 87 LYS A C 1
ATOM 675 O O . LYS A 1 87 ? 2.257 -1.723 7.926 1.00 96.25 87 LYS A O 1
ATOM 680 N N . ILE A 1 88 ? 0.704 -2.631 6.580 1.00 95.75 88 ILE A N 1
ATOM 681 C CA . ILE A 1 88 ? 1.340 -2.191 5.330 1.00 95.75 88 ILE A CA 1
ATOM 682 C C . ILE A 1 88 ? 1.374 -0.658 5.221 1.00 95.75 88 ILE A C 1
ATOM 684 O O . ILE A 1 88 ? 2.394 -0.072 4.853 1.00 95.75 88 ILE A O 1
ATOM 688 N N . LEU A 1 89 ? 0.283 0.028 5.568 1.00 96.12 89 LEU A N 1
ATOM 689 C CA . LEU A 1 89 ? 0.235 1.491 5.515 1.00 96.12 89 LEU A CA 1
ATOM 690 C C . LEU A 1 89 ? 1.118 2.145 6.588 1.00 96.12 89 LEU A C 1
ATOM 692 O O . LEU A 1 89 ? 1.691 3.207 6.346 1.00 96.12 89 LEU A O 1
ATOM 696 N N . GLU A 1 90 ? 1.268 1.523 7.757 1.00 95.75 90 GLU A N 1
ATOM 697 C CA . GLU A 1 90 ? 2.188 1.973 8.806 1.00 95.75 90 GLU A CA 1
ATOM 698 C C . GLU A 1 90 ? 3.648 1.812 8.381 1.00 95.75 90 GLU A C 1
ATOM 700 O O . GLU A 1 90 ? 4.459 2.700 8.659 1.00 95.75 90 GLU A O 1
ATOM 705 N N . GLN A 1 91 ? 3.976 0.766 7.616 1.00 93.62 91 GLN A N 1
ATOM 706 C CA . GLN A 1 91 ? 5.301 0.603 7.021 1.00 93.62 91 GLN A CA 1
ATOM 707 C C . GLN A 1 91 ? 5.658 1.777 6.095 1.00 93.62 91 GLN A C 1
ATOM 709 O O . GLN A 1 91 ? 6.766 2.307 6.194 1.00 93.62 91 GLN A O 1
ATOM 714 N N . VAL A 1 92 ? 4.711 2.268 5.283 1.00 94.81 92 VAL A N 1
ATOM 715 C CA . VAL A 1 92 ? 4.914 3.475 4.451 1.00 94.81 92 VAL A CA 1
ATOM 716 C C . VAL A 1 92 ? 5.312 4.680 5.305 1.00 94.81 92 VAL A C 1
ATOM 718 O O . VAL A 1 92 ? 6.235 5.424 4.961 1.00 94.81 92 VAL A O 1
ATOM 721 N N . LEU A 1 93 ? 4.625 4.889 6.432 1.00 94.81 93 LEU A N 1
ATOM 722 C CA . LEU A 1 93 ? 4.901 6.016 7.324 1.00 94.81 93 LEU A CA 1
ATOM 723 C C . LEU A 1 93 ? 6.230 5.853 8.064 1.00 94.81 93 LEU A C 1
ATOM 725 O O . LEU A 1 93 ? 6.959 6.835 8.226 1.00 94.81 93 LEU A O 1
ATOM 729 N N . SER A 1 94 ? 6.553 4.631 8.483 1.00 93.62 94 SER A N 1
ATOM 730 C CA . SER A 1 94 ? 7.814 4.302 9.148 1.00 93.62 94 SER A CA 1
ATOM 731 C C . SER A 1 94 ? 9.007 4.535 8.219 1.00 93.62 94 SER A C 1
ATOM 733 O O . SER A 1 94 ? 9.933 5.272 8.567 1.0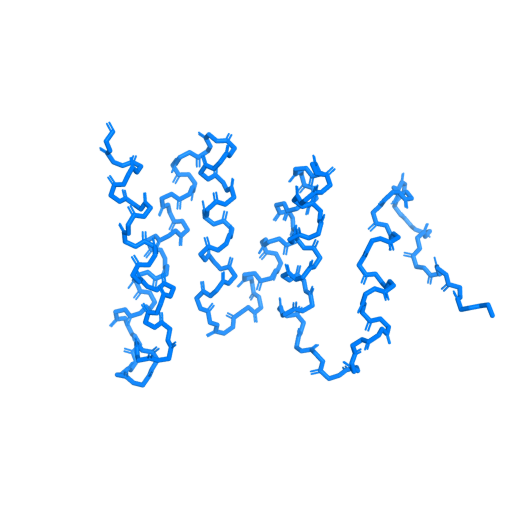0 93.62 94 SER A O 1
ATOM 735 N N . GLN A 1 95 ? 8.933 4.031 6.983 1.00 91.00 95 GLN A N 1
ATOM 736 C CA . GLN A 1 95 ? 9.961 4.243 5.966 1.00 91.00 95 GLN A CA 1
ATOM 737 C C . GLN A 1 95 ? 10.133 5.732 5.665 1.00 91.00 95 GLN A C 1
ATOM 739 O O . GLN A 1 95 ? 11.254 6.234 5.641 1.00 91.00 95 GLN A O 1
ATOM 744 N N . ALA A 1 96 ? 9.035 6.479 5.519 1.00 91.38 96 ALA A N 1
ATOM 745 C CA . ALA A 1 96 ? 9.097 7.922 5.320 1.00 91.38 96 ALA A CA 1
ATOM 746 C C . ALA A 1 96 ? 9.752 8.666 6.495 1.00 91.38 96 ALA A C 1
ATOM 748 O O . ALA A 1 96 ? 10.484 9.630 6.266 1.00 91.38 96 ALA A O 1
ATOM 749 N N . LYS A 1 97 ? 9.510 8.237 7.741 1.00 91.44 97 LYS A N 1
ATOM 750 C CA . LYS A 1 97 ? 10.111 8.829 8.946 1.00 91.44 97 LYS A CA 1
ATOM 751 C C . LYS A 1 97 ? 11.616 8.575 9.011 1.00 91.44 97 LYS A C 1
ATOM 753 O O . LYS A 1 97 ? 12.354 9.491 9.360 1.00 91.44 97 LYS A O 1
ATOM 758 N N . SER A 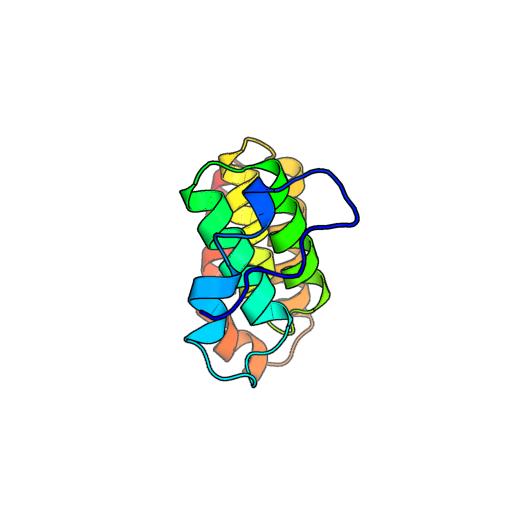1 98 ? 12.049 7.368 8.651 1.00 90.81 98 SER A N 1
ATOM 759 C CA . SER A 1 98 ? 13.464 6.982 8.635 1.00 90.81 98 SER A CA 1
ATOM 760 C C . SER A 1 98 ? 14.223 7.459 7.387 1.00 90.81 98 SER A C 1
ATOM 762 O O . SER A 1 98 ? 15.434 7.273 7.304 1.00 90.81 98 SER A O 1
ATOM 764 N N . SER A 1 99 ? 13.537 8.068 6.413 1.00 89.38 99 SER A N 1
ATOM 765 C CA . SER A 1 99 ? 14.124 8.516 5.146 1.00 89.38 99 SER A CA 1
ATOM 766 C C . SER A 1 99 ? 14.406 10.022 5.112 1.00 89.38 99 SER A C 1
ATOM 768 O O . SER A 1 99 ? 13.803 10.833 5.824 1.00 89.38 99 SER A O 1
ATOM 770 N N . GLY A 1 100 ? 15.305 10.425 4.210 1.00 90.19 100 GLY A N 1
ATOM 771 C CA . GLY A 1 100 ? 15.701 11.822 4.027 1.00 90.19 100 GLY A CA 1
ATOM 772 C C . GLY A 1 100 ? 14.555 12.761 3.614 1.00 90.19 100 GLY A C 1
ATOM 773 O O . GLY A 1 100 ? 13.494 12.352 3.137 1.00 90.19 100 GLY A O 1
ATOM 774 N N . LYS A 1 101 ? 14.784 14.074 3.758 1.00 91.94 101 LYS A N 1
ATOM 775 C CA . LYS A 1 101 ? 13.809 15.128 3.402 1.00 91.94 101 LYS A CA 1
ATOM 776 C C . LYS A 1 101 ? 13.353 15.043 1.937 1.00 91.94 101 LYS A C 1
ATOM 778 O O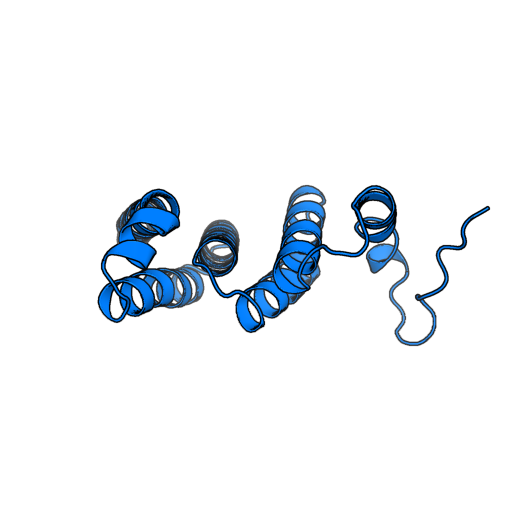 . LYS A 1 101 ? 12.187 15.307 1.651 1.00 91.94 101 LYS A O 1
ATOM 783 N N . ILE A 1 102 ? 14.252 14.653 1.031 1.00 91.38 102 ILE A N 1
ATOM 784 C CA . ILE A 1 102 ? 13.963 14.493 -0.402 1.00 91.38 102 ILE A CA 1
ATOM 785 C C . ILE A 1 102 ? 12.951 13.362 -0.626 1.00 91.38 102 ILE A C 1
ATOM 787 O O . ILE A 1 102 ? 11.941 13.591 -1.283 1.00 91.38 102 ILE A O 1
ATOM 791 N N . TYR A 1 103 ? 13.148 12.194 -0.004 1.00 90.81 103 TYR A N 1
ATOM 792 C CA . TYR A 1 103 ? 12.210 11.068 -0.093 1.00 90.81 103 TYR A CA 1
ATOM 793 C C . TYR A 1 103 ? 10.802 11.465 0.363 1.00 90.81 103 TYR A C 1
ATOM 795 O O . TYR A 1 103 ? 9.832 11.284 -0.364 1.00 90.81 103 TYR A O 1
ATOM 803 N N . ARG A 1 104 ? 10.685 12.110 1.533 1.00 92.12 104 ARG A N 1
ATOM 804 C CA . ARG A 1 104 ? 9.390 12.593 2.045 1.00 92.12 104 ARG A CA 1
ATOM 805 C C . ARG A 1 104 ? 8.710 13.604 1.122 1.00 92.12 104 ARG A C 1
ATOM 807 O O . ARG A 1 104 ? 7.485 13.694 1.133 1.00 92.12 104 ARG A O 1
ATOM 814 N N . ARG A 1 105 ? 9.484 14.389 0.364 1.00 93.19 105 ARG A N 1
ATOM 815 C CA . ARG A 1 105 ? 8.953 15.334 -0.625 1.00 93.19 105 ARG A CA 1
ATOM 816 C C . ARG A 1 105 ? 8.436 14.606 -1.865 1.00 93.19 105 ARG A C 1
ATOM 818 O O . ARG A 1 105 ? 7.344 14.940 -2.311 1.00 93.19 105 ARG A O 1
ATOM 825 N N . LEU A 1 106 ? 9.196 13.641 -2.386 1.00 91.94 106 LEU A N 1
ATOM 826 C CA . LEU A 1 106 ? 8.823 12.847 -3.562 1.00 91.94 106 LEU A CA 1
ATOM 827 C C . LEU A 1 106 ? 7.592 11.976 -3.282 1.00 91.94 106 LEU A C 1
ATOM 829 O O . LEU A 1 106 ? 6.616 12.024 -4.021 1.00 91.94 106 LEU A O 1
ATOM 833 N N . GLU A 1 107 ? 7.579 11.288 -2.143 1.00 95.31 107 GLU A N 1
ATOM 834 C CA . GLU A 1 107 ? 6.516 10.352 -1.763 1.00 95.31 107 GLU A CA 1
ATOM 835 C C . GLU A 1 107 ? 5.382 11.020 -0.962 1.00 95.31 107 GLU A C 1
ATOM 837 O O . GLU A 1 107 ? 4.569 10.343 -0.328 1.00 95.31 107 GLU A O 1
ATOM 842 N N . ARG A 1 108 ? 5.314 12.362 -0.951 1.00 94.94 108 ARG A N 1
ATOM 843 C CA . ARG A 1 108 ? 4.384 13.132 -0.104 1.00 94.94 108 ARG A CA 1
ATOM 844 C C . ARG A 1 108 ? 2.931 12.711 -0.302 1.00 94.94 108 ARG A C 1
ATOM 846 O O . ARG A 1 108 ? 2.207 12.584 0.683 1.00 94.94 108 ARG A O 1
ATOM 853 N N . ASP A 1 109 ? 2.509 12.535 -1.550 1.00 95.62 109 ASP A N 1
ATOM 854 C CA . ASP A 1 109 ? 1.133 12.159 -1.885 1.00 95.62 109 ASP A CA 1
ATOM 855 C C . ASP A 1 109 ? 0.772 10.792 -1.283 1.00 95.62 109 ASP A C 1
ATOM 857 O O . ASP A 1 109 ? -0.203 10.685 -0.536 1.00 95.62 109 ASP A O 1
ATOM 861 N N . TRP A 1 110 ? 1.620 9.781 -1.488 1.00 95.75 110 TRP A N 1
ATOM 862 C CA . TRP A 1 110 ? 1.426 8.442 -0.931 1.00 95.75 110 TRP A CA 1
ATOM 863 C C . TRP A 1 110 ? 1.420 8.444 0.595 1.00 95.75 110 TRP A C 1
ATOM 865 O O . TRP A 1 110 ? 0.531 7.857 1.203 1.00 95.75 110 TRP A O 1
ATOM 875 N N . ILE A 1 111 ? 2.332 9.187 1.227 1.00 96.25 111 ILE A N 1
ATOM 876 C CA . ILE A 1 111 ? 2.379 9.333 2.689 1.00 96.25 111 ILE A CA 1
ATOM 877 C C . ILE A 1 111 ? 1.068 9.926 3.228 1.00 96.25 111 ILE A C 1
ATOM 879 O O . ILE A 1 111 ? 0.535 9.443 4.228 1.00 96.25 111 ILE A O 1
ATOM 883 N N . GLN A 1 112 ? 0.537 10.977 2.596 1.00 96.69 112 GLN A N 1
ATOM 884 C CA . GLN A 1 112 ? -0.708 11.612 3.043 1.00 96.69 112 GLN A CA 1
ATOM 885 C C . GLN A 1 112 ? -1.916 10.695 2.851 1.00 96.69 112 GLN A C 1
ATOM 887 O O . GLN A 1 112 ? -2.752 10.582 3.750 1.00 96.69 112 GLN A O 1
ATOM 892 N N . ARG A 1 113 ? -1.987 9.989 1.719 1.00 97.06 113 ARG A N 1
ATOM 893 C CA . ARG A 1 113 ? -3.054 9.015 1.470 1.00 97.06 113 ARG A CA 1
ATOM 894 C C . ARG A 1 113 ? -2.998 7.855 2.461 1.00 97.06 113 ARG A C 1
ATOM 896 O O . ARG A 1 113 ? -4.041 7.507 3.008 1.00 97.06 113 ARG A O 1
ATOM 903 N N . SER A 1 114 ? -1.811 7.329 2.777 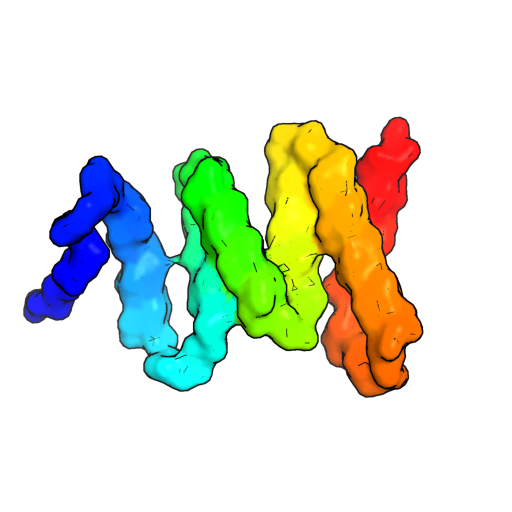1.00 96.12 114 SER A N 1
ATOM 904 C CA . SER A 1 114 ? -1.644 6.293 3.805 1.00 96.12 114 SER A CA 1
ATOM 905 C C . SER A 1 114 ? -2.176 6.744 5.164 1.00 96.12 114 SER A C 1
ATOM 907 O O . SER A 1 114 ? -2.916 6.002 5.804 1.00 96.12 114 SER A O 1
ATOM 909 N N . LYS A 1 115 ? -1.873 7.980 5.591 1.00 96.12 115 LYS A N 1
ATOM 910 C CA . LYS A 1 115 ? -2.407 8.538 6.848 1.00 96.12 115 LYS A CA 1
ATOM 911 C C . LYS A 1 115 ? -3.930 8.616 6.851 1.00 96.12 115 LYS A C 1
ATOM 913 O O . LYS A 1 115 ? -4.546 8.293 7.862 1.00 96.12 115 LYS A O 1
ATOM 918 N N . ARG A 1 116 ? -4.527 9.046 5.736 1.00 96.62 116 ARG A N 1
ATOM 919 C CA . ARG A 1 116 ? -5.983 9.172 5.611 1.00 96.62 116 ARG A CA 1
ATOM 920 C C . ARG A 1 116 ? -6.665 7.817 5.757 1.00 96.62 116 ARG A C 1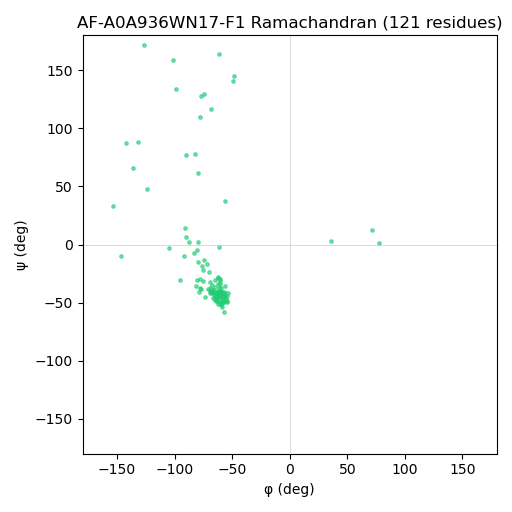
ATOM 922 O O . ARG A 1 116 ? -7.532 7.676 6.609 1.00 96.62 116 ARG A O 1
ATOM 929 N N . VAL A 1 117 ? -6.209 6.826 4.992 1.00 95.31 117 VAL A N 1
ATOM 930 C CA . VAL A 1 117 ? -6.775 5.472 5.035 1.00 95.31 117 VAL A CA 1
ATOM 931 C C . VAL A 1 117 ? -6.579 4.851 6.419 1.00 95.31 117 VAL A C 1
ATOM 933 O O . VAL A 1 117 ? -7.512 4.278 6.966 1.00 95.31 117 VAL A O 1
ATOM 936 N N . LEU A 1 118 ? -5.412 5.026 7.050 1.00 95.44 118 LEU A N 1
ATOM 937 C CA . LEU A 1 118 ? -5.195 4.570 8.428 1.00 95.44 118 LEU A CA 1
ATOM 938 C C . LEU A 1 118 ? -6.172 5.200 9.424 1.00 95.44 118 LEU A C 1
ATOM 940 O O . LEU A 1 118 ? -6.656 4.507 10.315 1.00 95.44 118 LEU A O 1
ATOM 944 N N . ALA A 1 119 ? -6.466 6.494 9.288 1.00 94.88 119 ALA A N 1
ATOM 945 C CA . ALA A 1 119 ? -7.443 7.161 10.141 1.00 94.88 119 ALA A CA 1
ATOM 946 C C . ALA A 1 119 ? -8.860 6.604 9.933 1.00 94.88 119 ALA A C 1
ATOM 948 O O . ALA A 1 119 ? -9.600 6.470 10.900 1.00 94.88 119 ALA A O 1
ATOM 949 N N . GLU A 1 120 ? -9.228 6.246 8.701 1.00 93.81 120 GLU A N 1
ATOM 950 C CA . GLU A 1 120 ? -10.514 5.604 8.399 1.00 93.81 120 GLU A CA 1
ATOM 951 C C . GLU A 1 120 ? -10.595 4.173 8.940 1.00 93.81 120 GLU A C 1
ATOM 953 O O . GLU A 1 120 ? -11.633 3.775 9.451 1.00 93.81 120 GLU A O 1
ATOM 958 N N . LEU A 1 121 ? -9.497 3.415 8.897 1.00 91.94 121 LEU A N 1
ATOM 959 C CA . LEU A 1 121 ? -9.433 2.040 9.408 1.00 91.94 121 LEU A CA 1
ATOM 960 C C . LEU A 1 121 ? -9.404 1.936 10.942 1.00 91.94 121 LEU A C 1
ATOM 962 O O . LEU A 1 121 ? -9.532 0.834 11.479 1.00 91.94 121 LEU A O 1
ATOM 966 N N . ARG A 1 122 ? -9.157 3.050 11.639 1.00 83.94 122 ARG A N 1
ATOM 967 C CA . ARG A 1 122 ? -9.152 3.147 13.109 1.00 83.94 122 ARG A CA 1
ATOM 968 C C . ARG A 1 122 ? -10.512 3.548 13.691 1.00 83.94 122 ARG A C 1
ATOM 970 O O . ARG A 1 122 ? -10.651 3.503 14.908 1.00 83.94 122 ARG A O 1
ATOM 977 N N . LYS A 1 123 ? -11.455 3.960 12.842 1.00 75.19 123 LYS A N 1
ATOM 978 C CA . LYS A 1 123 ? -12.856 4.193 13.206 1.00 75.19 123 LYS A CA 1
ATOM 979 C C . LYS A 1 123 ? -13.623 2.877 13.183 1.00 75.19 123 LYS A C 1
ATOM 981 O O . LYS A 1 123 ? -14.530 2.755 14.026 1.00 75.19 123 LYS A O 1
#

Foldseek 3Di:
DPDLPDPPDDDDPPLRDFLVVVVVVPPPPPFQLNSLQVSLVRCVVVVVLVSSLVSLVVSVVRDPALVSLLVSLVSCVVVVVLVVSLVSLVVNLVCLVVDDPVRCVVRVVSNVSSVVVNVVSVD

pLDDT: mean 80.14, std 19.38, range [37.41, 97.06]

Nearest PDB structures (foldseek):
  6vbv-assembly1_4  TM=8.639E-01  e=2.870E-01  Bos taurus
  3uq3-assembly1_A  TM=8.918E-01  e=5.785E-01  Saccharomyces cerevisiae S288C
  2gw1-assembly1_B  TM=8.925E-01  e=4.921E-01  Saccharomyces cerevisiae
  2pl2-assembly1_B  TM=7.306E-01  e=7.178E-01  Thermus thermophilus HB27
  7xn7-assembly1_q  TM=6.412E-01  e=4.186E-01  Komagataella phaffii

Solvent-accessible surface area (backbone atoms only — not comparable to full-atom values): 6905 Å² total; per-residue (Å²): 135,88,74,87,82,84,74,85,88,70,100,54,71,84,74,56,68,72,43,52,67,59,43,74,76,40,70,93,81,61,53,66,22,61,49,31,36,53,38,13,57,52,29,48,75,69,67,39,58,71,61,15,49,57,26,22,54,54,6,34,76,60,40,94,58,46,60,37,37,38,50,40,15,53,50,31,42,75,72,66,40,48,69,63,14,42,54,39,26,48,48,45,51,50,53,45,68,78,43,56,75,64,55,43,62,74,40,37,66,45,49,53,50,30,53,52,53,48,56,60,73,71,107